Protein AF-A0A519RLD6-F1 (afdb_monomer_lite)

Radius of gyration: 13.22 Å; chains: 1; bounding box: 28×29×35 Å

Foldseek 3Di:
DEEAEDEDDPPDFQCVCVVVVVVDPPPY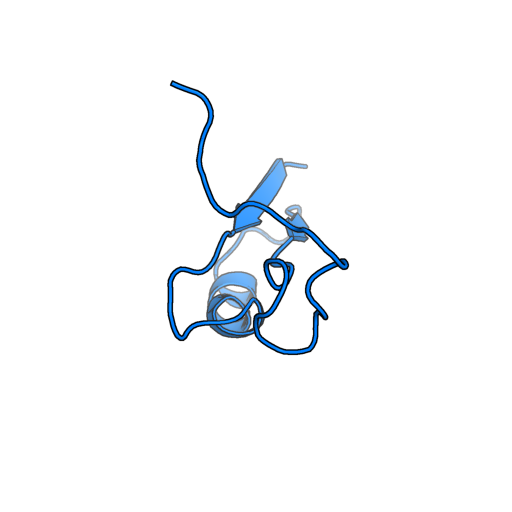HYDRHGDDPDDPHHHPPPDDPDDDD

pLDDT: mean 94.82, std 4.35, range [71.25, 98.0]

Secondary structure (DSSP, 8-state):
-EEEE----TT--GGGGHHHHTTS-TTEEEE-PPPTTSTTPPPPTT---PPP-

Sequence (53 aa):
MFTYLALHYWAGAGHEFDQLRALLPADTQLLAPDLPGFGQQAAPAGFDYSVAS

Structure (mmCIF, N/CA/C/O backbone):
data_AF-A0A519RLD6-F1
#
_entry.id   AF-A0A519RLD6-F1
#
loop_
_atom_site.group_PDB
_atom_site.id
_atom_site.type_symbol
_atom_site.label_atom_id
_atom_site.label_alt_id
_atom_site.label_comp_id
_atom_site.label_asym_id
_atom_site.label_entity_id
_atom_site.label_seq_id
_atom_site.pdbx_PDB_ins_code
_atom_site.Cartn_x
_atom_site.Cartn_y
_atom_site.Cartn_z
_atom_site.occupancy
_atom_site.B_iso_or_equiv
_atom_site.auth_seq_id
_atom_site.auth_comp_id
_atom_site.auth_asym_id
_atom_site.auth_atom_id
_atom_site.pdbx_PDB_model_num
ATOM 1 N N . MET A 1 1 ? -18.286 2.637 13.076 1.00 85.25 1 MET A N 1
ATOM 2 C CA . MET A 1 1 ? -17.472 1.874 12.114 1.00 85.25 1 MET A CA 1
ATOM 3 C C . MET A 1 1 ? -16.392 2.783 11.565 1.00 85.25 1 MET A C 1
ATOM 5 O O . MET A 1 1 ? -16.713 3.754 10.888 1.00 85.25 1 MET A O 1
ATOM 9 N N . PHE A 1 2 ? -15.141 2.514 11.931 1.00 95.25 2 PHE A N 1
ATOM 10 C CA . PHE A 1 2 ? -13.976 3.246 11.433 1.00 95.25 2 PHE A CA 1
ATOM 11 C C . PHE A 1 2 ? -13.295 2.460 10.316 1.00 95.25 2 PHE A C 1
ATOM 13 O O . PHE A 1 2 ? -13.273 1.227 10.345 1.00 95.25 2 PHE A O 1
ATOM 20 N N . THR A 1 3 ? -12.713 3.184 9.366 1.00 97.56 3 THR A N 1
ATOM 21 C CA . THR A 1 3 ? -11.900 2.602 8.300 1.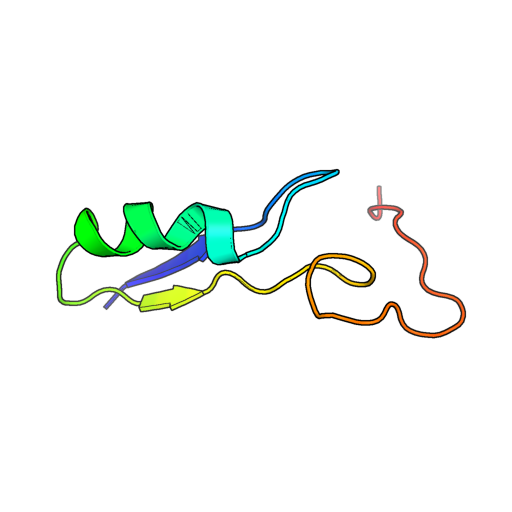00 97.56 3 THR A CA 1
ATOM 22 C C . THR A 1 3 ? -10.459 3.066 8.462 1.00 97.56 3 THR A C 1
ATOM 24 O O . THR A 1 3 ? -10.186 4.264 8.480 1.00 97.56 3 THR A O 1
ATOM 27 N N . TYR A 1 4 ? -9.541 2.110 8.566 1.00 97.06 4 TYR A N 1
ATOM 28 C CA . TYR A 1 4 ? -8.100 2.317 8.544 1.00 97.06 4 TYR A CA 1
ATOM 29 C C . TYR A 1 4 ? -7.590 2.108 7.121 1.00 97.06 4 TYR A C 1
ATOM 31 O O . TYR A 1 4 ? -7.853 1.070 6.515 1.00 97.06 4 TYR A O 1
ATOM 39 N N . LEU A 1 5 ? -6.844 3.079 6.600 1.00 97.56 5 LEU A N 1
ATOM 40 C CA . LEU A 1 5 ? -6.066 2.932 5.376 1.00 97.56 5 LEU A CA 1
ATOM 41 C C . LEU A 1 5 ? -4.601 2.749 5.769 1.00 97.56 5 LEU A C 1
ATOM 43 O O . LEU A 1 5 ? -3.995 3.664 6.326 1.00 97.56 5 LEU A O 1
ATOM 47 N N . ALA A 1 6 ? -4.053 1.571 5.502 1.00 97.31 6 ALA A N 1
ATOM 48 C CA . ALA A 1 6 ? -2.657 1.256 5.738 1.00 97.31 6 ALA A CA 1
ATOM 49 C C . ALA A 1 6 ? -1.896 1.293 4.411 1.00 97.31 6 ALA A C 1
ATOM 51 O O . ALA A 1 6 ? -2.259 0.608 3.457 1.00 97.31 6 ALA A O 1
ATOM 52 N N . LEU A 1 7 ? -0.859 2.126 4.352 1.00 97.31 7 LEU A N 1
ATOM 53 C CA . LEU A 1 7 ? -0.007 2.286 3.179 1.00 97.31 7 LEU A CA 1
ATOM 54 C C . LEU A 1 7 ? 1.363 1.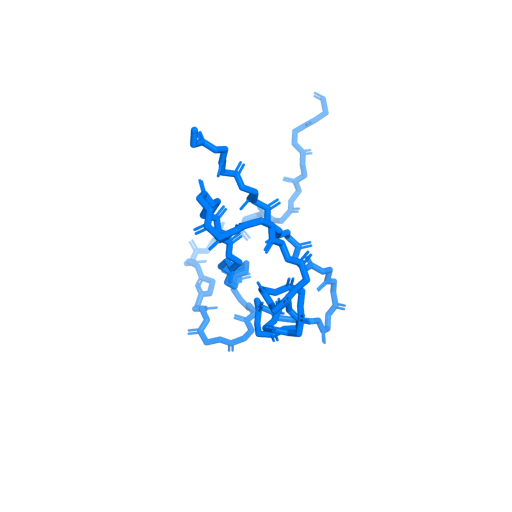708 3.513 1.00 97.31 7 LEU A C 1
ATOM 56 O O . LEU A 1 7 ? 1.999 2.138 4.478 1.00 97.31 7 LEU A O 1
ATOM 60 N N . HIS A 1 8 ? 1.792 0.716 2.74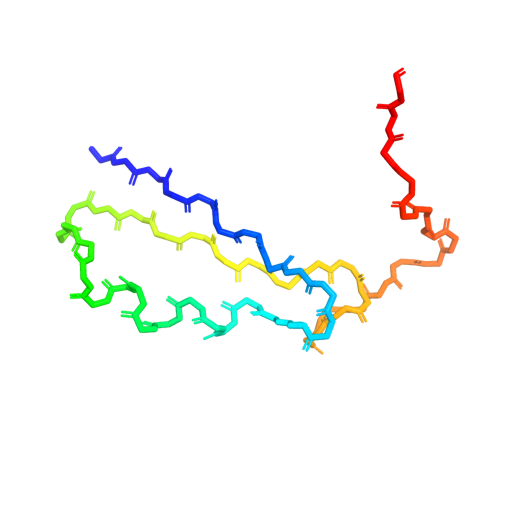0 1.00 97.00 8 HIS A N 1
ATOM 61 C CA . HIS A 1 8 ? 3.125 0.146 2.886 1.00 97.00 8 HIS A CA 1
ATOM 62 C C . HIS A 1 8 ? 4.178 1.111 2.324 1.00 97.00 8 HIS A C 1
ATOM 64 O O . HIS A 1 8 ? 3.872 2.026 1.554 1.00 97.00 8 HIS A O 1
ATOM 70 N N . TYR A 1 9 ? 5.435 0.896 2.705 1.00 94.69 9 TYR A N 1
ATOM 71 C CA . TYR A 1 9 ? 6.564 1.655 2.173 1.00 94.69 9 TYR A CA 1
ATOM 72 C C . TYR A 1 9 ? 7.321 0.856 1.098 1.00 94.69 9 TYR A C 1
ATOM 74 O O . TYR A 1 9 ? 6.867 -0.191 0.629 1.00 94.69 9 TYR A O 1
ATOM 82 N N . TRP A 1 10 ? 8.467 1.380 0.666 1.00 94.00 10 TRP A N 1
ATOM 83 C CA . TRP A 1 10 ? 9.353 0.744 -0.299 1.00 94.00 10 TRP A CA 1
ATOM 84 C C . TRP A 1 10 ? 9.771 -0.669 0.136 1.00 94.00 10 TRP A C 1
ATOM 86 O O . TRP A 1 10 ? 10.036 -0.909 1.311 1.00 94.00 10 TRP A O 1
ATOM 96 N N . ALA A 1 11 ? 9.843 -1.577 -0.844 1.00 92.88 11 ALA A N 1
ATOM 97 C CA . ALA A 1 11 ? 10.076 -3.016 -0.683 1.00 92.88 11 ALA A CA 1
ATOM 98 C C . ALA A 1 11 ? 9.032 -3.773 0.168 1.00 92.88 11 ALA A C 1
ATOM 100 O O . ALA A 1 11 ? 9.246 -4.945 0.468 1.00 92.88 11 ALA A O 1
ATOM 101 N N . GLY A 1 12 ? 7.905 -3.133 0.499 1.00 95.06 12 GLY A N 1
ATOM 102 C CA . GLY A 1 12 ? 6.751 -3.749 1.155 1.00 95.06 12 GLY A CA 1
ATOM 103 C C . GLY A 1 12 ? 5.569 -3.986 0.210 1.00 95.06 12 GLY A C 1
ATOM 104 O O . GLY A 1 12 ? 5.650 -3.754 -1.002 1.00 95.06 12 GLY A O 1
ATOM 105 N N . ALA A 1 13 ? 4.462 -4.446 0.791 1.00 97.56 13 ALA A N 1
ATOM 106 C CA . ALA A 1 13 ? 3.186 -4.700 0.123 1.00 97.56 13 ALA A CA 1
ATOM 107 C C . ALA A 1 13 ? 2.038 -4.686 1.150 1.00 97.56 13 ALA A C 1
ATOM 109 O O . ALA A 1 13 ? 2.259 -4.778 2.357 1.00 97.56 13 ALA A O 1
ATOM 110 N N . GLY A 1 14 ? 0.791 -4.612 0.692 1.00 97.00 14 GLY A N 1
ATOM 111 C CA . GLY A 1 14 ? -0.392 -4.513 1.549 1.00 97.00 14 GLY A CA 1
ATOM 112 C C . GLY A 1 14 ? -0.549 -5.660 2.557 1.00 97.00 14 GLY A C 1
ATOM 113 O O . GLY A 1 14 ? -1.019 -5.440 3.674 1.00 97.00 14 GLY A O 1
ATOM 114 N N . HIS A 1 15 ? -0.090 -6.867 2.212 1.00 95.94 15 HIS A N 1
ATOM 115 C CA . HIS A 1 15 ? -0.190 -8.050 3.078 1.00 95.94 15 HIS A CA 1
ATOM 116 C C . HIS A 1 15 ? 0.637 -7.950 4.374 1.00 95.94 15 HIS A C 1
ATOM 118 O O . HIS A 1 15 ? 0.405 -8.707 5.315 1.00 95.94 15 HIS A O 1
ATOM 124 N N . GLU A 1 16 ? 1.570 -6.997 4.481 1.00 95.69 16 GLU A N 1
ATOM 125 C CA . GLU A 1 16 ? 2.301 -6.735 5.730 1.00 95.69 16 GLU A CA 1
ATOM 126 C C . GLU A 1 16 ? 1.354 -6.371 6.889 1.00 95.69 16 GLU A C 1
ATOM 128 O O . GLU A 1 16 ? 1.663 -6.614 8.058 1.00 95.69 16 GLU A O 1
ATOM 133 N N . PHE A 1 17 ? 0.164 -5.846 6.579 1.00 96.62 17 PHE A N 1
ATOM 134 C CA . PHE A 1 17 ? -0.840 -5.455 7.566 1.00 96.62 17 PHE A CA 1
ATOM 135 C C . PHE A 1 17 ? -1.835 -6.570 7.930 1.00 96.62 17 PHE A C 1
ATOM 137 O O . PHE A 1 17 ? -2.734 -6.333 8.741 1.00 96.62 17 PHE A O 1
ATOM 144 N N . ASP A 1 18 ? -1.682 -7.793 7.417 1.00 94.50 18 ASP A N 1
ATOM 145 C CA . ASP A 1 18 ? -2.593 -8.903 7.739 1.00 94.50 18 ASP A CA 1
ATOM 146 C C . ASP A 1 18 ? -2.598 -9.223 9.240 1.00 94.50 18 ASP A C 1
ATOM 148 O O . ASP A 1 18 ? -3.649 -9.476 9.829 1.00 94.50 18 ASP A O 1
ATOM 152 N N . GLN A 1 19 ? -1.438 -9.117 9.895 1.00 93.25 19 GLN A N 1
ATOM 153 C CA . GLN A 1 19 ? -1.323 -9.309 11.345 1.00 93.25 19 GLN A CA 1
ATOM 154 C C . GLN A 1 19 ? -2.009 -8.190 12.141 1.00 93.25 19 GLN A C 1
ATOM 156 O O . GLN A 1 19 ? -2.529 -8.432 13.230 1.00 93.25 19 GLN A O 1
ATOM 161 N N . LEU A 1 20 ? -2.072 -6.970 11.592 1.00 94.06 20 LEU A N 1
ATOM 162 C CA . LEU A 1 20 ? -2.752 -5.845 12.237 1.00 94.06 20 LEU A CA 1
ATOM 163 C C . LEU A 1 20 ? -4.267 -6.069 12.293 1.00 94.06 20 LEU A C 1
ATOM 165 O O . LEU A 1 20 ? -4.898 -5.679 13.273 1.00 94.06 20 LEU A O 1
ATOM 169 N N . ARG A 1 21 ? -4.855 -6.744 11.294 1.00 92.25 21 ARG A N 1
ATOM 170 C CA . ARG A 1 21 ? -6.296 -7.049 11.260 1.00 92.25 21 ARG A CA 1
ATOM 171 C C . ARG A 1 21 ? -6.778 -7.725 12.541 1.00 92.25 21 ARG A C 1
ATOM 173 O O . ARG A 1 21 ? -7.853 -7.388 13.022 1.00 92.25 21 ARG A O 1
ATOM 180 N N . ALA A 1 22 ? -5.993 -8.660 13.074 1.00 91.56 22 ALA A N 1
ATOM 181 C CA . ALA A 1 22 ? -6.344 -9.425 14.268 1.00 91.56 22 ALA A CA 1
ATOM 182 C C . ALA A 1 22 ? -6.321 -8.591 15.564 1.00 91.56 22 ALA A C 1
ATOM 184 O O . ALA A 1 22 ? -6.848 -9.034 16.582 1.00 91.56 22 ALA A O 1
ATOM 185 N N . LEU A 1 23 ? -5.715 -7.400 15.534 1.00 96.12 23 LEU A N 1
ATOM 186 C CA . LEU A 1 23 ? -5.552 -6.516 16.691 1.00 96.12 23 LEU A CA 1
ATOM 187 C C . LEU A 1 23 ? -6.543 -5.343 16.696 1.00 96.12 23 LEU A C 1
ATOM 189 O O . LEU A 1 23 ? -6.648 -4.636 17.698 1.00 96.12 23 LEU A O 1
ATOM 193 N N . LEU A 1 24 ? -7.249 -5.109 15.588 1.00 95.56 24 LEU A N 1
ATOM 194 C CA . LEU A 1 24 ? -8.218 -4.024 15.470 1.00 95.56 24 LEU A CA 1
ATOM 195 C C . LEU A 1 24 ? -9.584 -4.416 16.065 1.00 95.56 24 LEU A C 1
ATOM 197 O O . LEU A 1 24 ? -9.946 -5.596 16.057 1.00 95.56 24 LEU A O 1
ATOM 201 N N . PRO A 1 25 ? -10.384 -3.445 16.549 1.00 96.31 25 PRO A N 1
ATOM 202 C CA . PRO A 1 25 ? -11.750 -3.712 16.987 1.00 96.31 25 PRO A CA 1
ATOM 203 C C . PRO A 1 25 ? -12.590 -4.370 15.883 1.00 96.31 25 PRO A C 1
ATOM 205 O O . PRO A 1 25 ? -12.457 -4.043 14.702 1.00 96.31 25 PRO A O 1
ATOM 208 N N . ALA A 1 26 ? -13.482 -5.285 16.271 1.00 92.62 26 ALA A N 1
ATOM 209 C CA . ALA A 1 26 ? -14.250 -6.113 15.336 1.00 92.62 26 ALA A CA 1
ATOM 210 C C . ALA A 1 26 ? -15.165 -5.315 14.383 1.00 92.62 26 ALA A C 1
ATOM 212 O O . ALA A 1 26 ? -15.531 -5.815 13.323 1.00 92.62 26 ALA A O 1
ATOM 213 N N . ASP A 1 27 ? -15.528 -4.081 14.735 1.00 95.88 27 ASP A N 1
ATOM 214 C CA . ASP A 1 27 ? -16.384 -3.188 13.949 1.00 95.88 27 ASP A CA 1
ATOM 215 C C . ASP A 1 27 ? -15.591 -2.219 13.049 1.00 95.88 27 ASP A C 1
ATOM 217 O O . ASP A 1 27 ? -16.0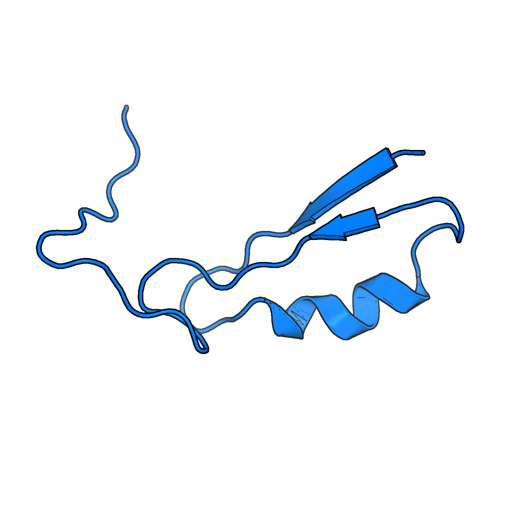82 -1.142 12.688 1.00 95.88 27 ASP A O 1
ATOM 221 N N . THR A 1 28 ? -14.356 -2.581 12.689 1.00 96.44 28 THR A N 1
ATOM 222 C CA . THR A 1 28 ? -13.468 -1.746 11.872 1.00 96.44 28 THR A CA 1
ATOM 223 C C . THR A 1 28 ? -13.103 -2.403 10.546 1.00 96.44 28 THR A C 1
ATOM 225 O O . THR A 1 28 ? -12.948 -3.620 10.422 1.00 96.44 28 THR A O 1
ATOM 228 N N . GLN A 1 29 ? -12.947 -1.572 9.519 1.00 96.44 29 GLN A N 1
ATOM 229 C CA . GLN A 1 29 ? -12.440 -1.985 8.219 1.00 96.44 29 GLN A CA 1
ATOM 230 C C . GLN A 1 29 ? -10.970 -1.579 8.106 1.00 96.44 29 GLN A C 1
ATOM 232 O O . GLN A 1 29 ? -10.617 -0.446 8.398 1.00 96.44 29 GLN A O 1
ATOM 237 N N . LEU A 1 30 ? -10.116 -2.481 7.637 1.00 97.12 30 LEU A N 1
ATOM 238 C CA . LEU A 1 30 ? -8.747 -2.178 7.230 1.00 97.12 30 LEU A CA 1
ATOM 239 C C . LEU A 1 30 ? -8.645 -2.339 5.709 1.00 97.12 30 LEU A C 1
ATOM 241 O O . LEU A 1 30 ? -9.061 -3.358 5.154 1.00 97.12 30 LEU A O 1
ATOM 245 N N . LEU A 1 31 ? -8.132 -1.315 5.043 1.00 97.62 31 LEU A N 1
ATOM 246 C CA . LEU A 1 31 ? -7.782 -1.307 3.630 1.00 97.62 31 LEU A CA 1
ATOM 247 C C . LEU A 1 31 ? -6.261 -1.210 3.546 1.00 97.62 31 LEU A C 1
ATOM 249 O O . LEU A 1 31 ? -5.685 -0.255 4.058 1.00 97.62 31 LEU A O 1
ATOM 253 N N . ALA A 1 32 ? -5.630 -2.196 2.918 1.00 97.44 32 ALA A N 1
ATOM 254 C CA . ALA A 1 32 ? -4.185 -2.246 2.728 1.00 97.44 32 ALA A CA 1
ATOM 255 C C . ALA A 1 32 ? -3.877 -2.623 1.269 1.00 97.44 32 ALA A C 1
ATOM 257 O O . ALA A 1 32 ? -3.551 -3.775 0.991 1.00 97.44 32 ALA A O 1
ATOM 258 N N . PRO A 1 33 ? -4.108 -1.710 0.307 1.00 97.25 33 PRO A N 1
ATOM 259 C CA . PRO A 1 33 ? -3.812 -1.977 -1.092 1.00 97.25 33 PRO A CA 1
ATOM 260 C C . PRO A 1 33 ? -2.301 -1.963 -1.347 1.00 97.25 33 PRO A C 1
ATOM 262 O O . PRO A 1 33 ? -1.555 -1.234 -0.692 1.00 97.25 33 PRO A O 1
ATOM 265 N N . ASP A 1 34 ? -1.876 -2.708 -2.362 1.00 98.00 34 ASP A N 1
ATOM 266 C CA . ASP A 1 34 ? -0.552 -2.528 -2.948 1.00 98.00 34 ASP A CA 1
ATOM 267 C C . ASP A 1 34 ? -0.504 -1.191 -3.708 1.00 98.00 34 ASP A C 1
ATOM 269 O O . ASP A 1 34 ? -1.395 -0.873 -4.507 1.00 98.00 34 ASP A O 1
ATOM 273 N N . LEU A 1 35 ? 0.537 -0.394 -3.460 1.00 97.12 35 LEU A N 1
ATOM 274 C CA . LEU A 1 35 ? 0.820 0.818 -4.224 1.00 97.12 35 LEU A CA 1
ATOM 275 C C . LEU A 1 35 ? 1.205 0.452 -5.671 1.00 97.12 35 LEU A C 1
ATOM 277 O O . LEU A 1 35 ? 1.707 -0.647 -5.916 1.00 97.12 35 LEU A O 1
ATOM 281 N N . PRO A 1 36 ? 1.001 1.353 -6.651 1.00 96.94 36 PRO A N 1
ATOM 282 C CA . PRO A 1 36 ? 1.349 1.093 -8.048 1.00 96.94 36 PRO A CA 1
ATOM 283 C C . PRO A 1 36 ? 2.780 0.564 -8.208 1.00 96.94 36 PRO A C 1
ATOM 285 O O . PRO A 1 36 ? 3.720 1.185 -7.735 1.00 96.94 36 PRO A O 1
ATOM 288 N N . GLY A 1 37 ? 2.952 -0.588 -8.858 1.00 96.62 37 GLY A N 1
ATOM 289 C CA . GLY A 1 37 ? 4.264 -1.206 -9.087 1.00 96.62 37 GL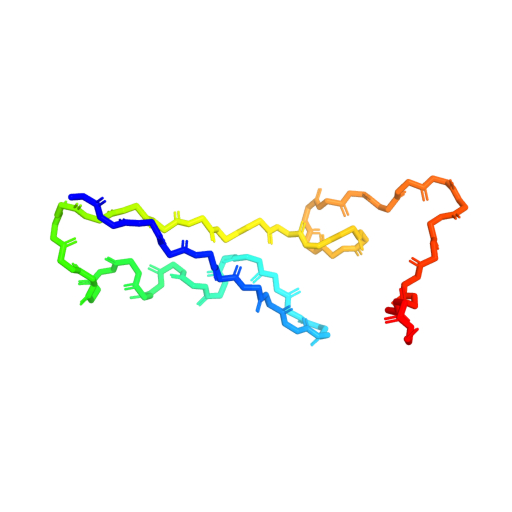Y A CA 1
ATOM 290 C C . GLY A 1 37 ? 4.798 -2.068 -7.940 1.00 96.62 37 GLY A C 1
ATOM 291 O O . GLY A 1 37 ? 5.886 -2.625 -8.080 1.00 96.62 37 GLY A O 1
ATOM 292 N N . PHE A 1 38 ? 4.059 -2.205 -6.838 1.00 97.06 38 PHE A N 1
ATOM 293 C CA . PHE A 1 38 ? 4.416 -3.045 -5.695 1.00 97.06 38 PHE A CA 1
ATOM 294 C C . PHE A 1 38 ? 3.473 -4.242 -5.557 1.00 97.06 38 PHE A C 1
ATOM 296 O O . PHE A 1 38 ? 2.363 -4.246 -6.087 1.00 97.06 38 PHE A O 1
ATOM 303 N N . GLY A 1 39 ? 3.925 -5.269 -4.829 1.00 95.62 39 GLY A N 1
ATOM 304 C CA . GLY A 1 39 ? 3.139 -6.472 -4.556 1.00 95.62 39 GLY A CA 1
ATOM 305 C C . GLY A 1 39 ? 2.578 -7.110 -5.830 1.00 95.62 39 GLY A C 1
ATOM 306 O O . GLY A 1 39 ? 3.331 -7.526 -6.710 1.00 95.62 39 GLY A O 1
ATOM 307 N N . GLN A 1 40 ? 1.254 -7.207 -5.911 1.00 96.00 40 GLN A N 1
ATOM 308 C CA . GLN A 1 40 ? 0.515 -7.714 -7.069 1.00 96.00 40 GLN A CA 1
ATOM 309 C C . GLN A 1 40 ? -0.063 -6.598 -7.954 1.00 96.00 40 GLN A C 1
ATOM 311 O O . GLN A 1 40 ? -0.732 -6.893 -8.945 1.00 96.00 40 GLN A O 1
ATOM 316 N N . GLN A 1 41 ? 0.177 -5.325 -7.625 1.00 97.12 41 GLN A N 1
ATOM 317 C CA . GLN A 1 41 ? -0.366 -4.194 -8.367 1.00 97.12 41 GLN A CA 1
ATOM 318 C C . GLN A 1 41 ? 0.617 -3.683 -9.418 1.00 97.12 41 GLN A C 1
ATOM 320 O O . GLN A 1 41 ? 1.697 -3.175 -9.116 1.00 97.12 41 GLN A O 1
ATOM 325 N N . ALA A 1 42 ? 0.208 -3.738 -10.685 1.00 96.94 42 ALA A N 1
ATOM 326 C CA . ALA A 1 42 ? 0.987 -3.155 -11.769 1.00 96.94 42 ALA A CA 1
ATOM 327 C C . ALA A 1 42 ? 1.015 -1.620 -11.668 1.00 96.94 42 ALA A C 1
ATOM 329 O O . ALA A 1 42 ? 0.016 -0.980 -11.335 1.00 96.94 42 ALA A O 1
ATOM 330 N N . ALA A 1 43 ? 2.155 -1.019 -12.008 1.00 97.44 43 ALA A N 1
ATOM 331 C CA . ALA A 1 43 ? 2.224 0.422 -12.209 1.00 97.44 43 ALA A CA 1
ATOM 332 C C . ALA A 1 43 ? 1.592 0.783 -13.565 1.00 97.44 43 ALA A C 1
ATOM 334 O O . ALA A 1 43 ? 1.941 0.163 -14.576 1.00 97.44 43 ALA A O 1
ATOM 335 N N . PRO A 1 44 ? 0.697 1.784 -13.630 1.00 96.25 44 PRO A N 1
ATOM 336 C CA . PRO A 1 44 ? 0.236 2.325 -14.902 1.00 96.25 44 PRO A CA 1
ATOM 337 C C . PRO A 1 44 ? 1.400 2.844 -15.759 1.00 96.25 44 PRO A C 1
ATOM 339 O O . PRO A 1 44 ? 2.418 3.311 -15.243 1.00 96.25 44 PRO A O 1
ATOM 342 N N . ALA A 1 45 ? 1.246 2.811 -17.085 1.00 97.25 45 ALA A N 1
ATOM 343 C CA . ALA A 1 45 ? 2.232 3.403 -17.984 1.00 97.25 45 ALA A CA 1
ATOM 344 C C . ALA A 1 45 ? 2.356 4.917 -17.728 1.00 97.25 45 ALA A C 1
ATOM 346 O O . ALA A 1 45 ? 1.351 5.625 -17.696 1.00 97.25 45 ALA A O 1
ATOM 347 N N . GLY A 1 46 ? 3.589 5.406 -17.559 1.00 96.44 46 GLY A N 1
ATOM 348 C CA . GLY A 1 46 ? 3.861 6.823 -17.286 1.00 96.44 46 GLY A CA 1
ATOM 349 C C . GLY A 1 46 ? 3.555 7.279 -15.855 1.00 96.44 46 GLY A C 1
ATOM 350 O O . GLY A 1 46 ? 3.434 8.479 -15.631 1.00 96.44 46 GLY A O 1
ATOM 351 N N . PHE A 1 47 ? 3.408 6.355 -14.899 1.00 95.44 47 PHE A N 1
ATOM 352 C CA . PHE A 1 47 ? 3.148 6.704 -13.502 1.00 95.44 47 PHE A CA 1
ATOM 353 C C . PHE A 1 47 ? 4.324 7.474 -12.870 1.00 95.44 47 PHE A C 1
ATOM 355 O O . PHE A 1 47 ? 5.465 7.012 -12.918 1.00 95.44 47 PHE A O 1
ATOM 362 N N . ASP A 1 48 ? 4.031 8.628 -12.264 1.00 94.81 48 ASP A N 1
ATOM 363 C CA . ASP A 1 48 ? 4.977 9.444 -11.496 1.00 94.81 48 ASP A CA 1
ATOM 364 C C . ASP A 1 48 ? 4.770 9.195 -9.995 1.00 94.81 48 ASP A C 1
ATOM 366 O O . ASP A 1 48 ? 3.668 9.355 -9.471 1.00 94.81 48 ASP A O 1
ATOM 370 N N . TYR A 1 49 ? 5.839 8.788 -9.310 1.00 92.56 49 TYR A N 1
ATOM 371 C CA . TYR A 1 49 ? 5.836 8.467 -7.878 1.00 92.56 49 TYR A CA 1
ATOM 372 C C . TYR A 1 49 ? 6.058 9.692 -6.980 1.00 92.56 49 TYR A C 1
ATOM 374 O O . TYR A 1 49 ? 6.183 9.555 -5.762 1.00 92.56 49 TYR A O 1
ATOM 382 N N . SER A 1 50 ? 6.142 10.883 -7.567 1.00 92.75 50 SER A N 1
ATOM 383 C CA . SER A 1 50 ? 6.322 12.135 -6.842 1.00 92.75 50 SER A CA 1
ATOM 384 C C . SER A 1 50 ? 5.057 12.522 -6.075 1.00 92.75 50 SER A C 1
ATOM 386 O O . SER A 1 50 ? 3.935 12.379 -6.558 1.00 92.75 50 SER A O 1
ATOM 388 N N . VAL A 1 51 ? 5.237 13.063 -4.871 1.00 88.06 51 VAL A N 1
ATOM 389 C CA . VAL A 1 51 ? 4.156 13.731 -4.138 1.00 88.06 51 VAL A CA 1
ATOM 390 C C . VAL A 1 51 ? 4.087 15.194 -4.567 1.00 88.06 51 VAL A C 1
ATOM 392 O O . VAL A 1 51 ? 5.124 15.836 -4.740 1.00 88.06 51 VAL A O 1
ATOM 395 N N . ALA A 1 52 ? 2.876 15.725 -4.747 1.00 83.81 52 ALA A N 1
ATOM 396 C CA . ALA A 1 52 ? 2.702 17.152 -4.993 1.00 83.81 52 ALA A CA 1
ATOM 397 C C . ALA A 1 52 ? 3.160 17.943 -3.757 1.00 83.81 52 ALA A C 1
ATOM 399 O O . ALA A 1 52 ? 2.738 17.639 -2.639 1.00 83.81 52 ALA A O 1
ATOM 400 N N . SER A 1 53 ? 4.047 18.914 -3.976 1.00 71.25 53 SER A N 1
ATOM 401 C CA . SER A 1 53 ? 4.546 19.847 -2.958 1.00 71.25 53 SER A CA 1
ATOM 402 C C . SER A 1 53 ? 3.589 21.002 -2.714 1.00 71.25 53 SER A C 1
ATOM 404 O O . SER A 1 53 ? 3.082 21.529 -3.732 1.00 71.25 53 SER A O 1
#